Protein AF-A0A7C1H4U7-F1 (afdb_monomer_lite)

Structure (mmCIF, N/CA/C/O backbone):
data_AF-A0A7C1H4U7-F1
#
_entry.id   AF-A0A7C1H4U7-F1
#
loop_
_atom_site.group_PDB
_atom_site.id
_atom_site.type_symbol
_atom_site.label_atom_id
_atom_site.label_alt_id
_atom_site.label_comp_id
_atom_site.label_asym_id
_atom_site.label_entity_id
_atom_site.label_seq_id
_atom_site.pdbx_PDB_ins_code
_atom_site.Cartn_x
_atom_site.Cartn_y
_atom_site.Cartn_z
_atom_site.occupancy
_atom_site.B_iso_or_equiv
_atom_site.auth_seq_id
_atom_site.auth_comp_id
_atom_site.auth_asym_id
_atom_site.auth_atom_id
_atom_site.pdbx_PDB_model_num
ATOM 1 N N . MET A 1 1 ? 30.522 -3.079 -20.672 1.00 43.50 1 MET A N 1
ATOM 2 C CA . MET A 1 1 ? 29.687 -2.249 -21.560 1.00 43.50 1 MET A CA 1
ATOM 3 C C . MET A 1 1 ? 28.817 -3.191 -22.378 1.00 43.50 1 MET A C 1
ATOM 5 O O . MET A 1 1 ? 29.287 -3.676 -23.391 1.00 43.50 1 MET A O 1
ATOM 9 N N . TYR A 1 2 ? 27.629 -3.516 -21.866 1.00 35.16 2 TYR A N 1
ATOM 10 C CA . TYR A 1 2 ? 26.458 -4.013 -22.599 1.00 35.16 2 TYR A CA 1
ATOM 11 C C . TYR A 1 2 ? 25.270 -3.716 -21.685 1.00 35.16 2 TYR A C 1
ATOM 13 O O . TYR A 1 2 ? 25.099 -4.375 -20.667 1.00 35.16 2 TYR A O 1
ATOM 21 N N . GLN A 1 3 ? 24.544 -2.646 -21.986 1.00 42.81 3 GLN A N 1
ATOM 22 C CA . GLN A 1 3 ? 23.230 -2.383 -21.419 1.00 42.81 3 GLN A CA 1
ATOM 23 C C . GLN A 1 3 ? 22.293 -2.612 -22.601 1.00 42.81 3 GLN A C 1
ATOM 25 O O . GLN A 1 3 ? 22.253 -1.809 -23.533 1.00 42.81 3 GLN A O 1
ATOM 30 N N . THR A 1 4 ? 21.725 -3.811 -22.669 1.00 51.78 4 THR A N 1
ATOM 31 C CA . THR A 1 4 ? 20.797 -4.196 -23.731 1.00 51.78 4 THR A CA 1
ATOM 32 C C . THR A 1 4 ? 19.449 -3.624 -23.328 1.00 51.78 4 THR A C 1
ATOM 34 O O . THR A 1 4 ? 18.862 -4.101 -22.366 1.00 51.78 4 THR A O 1
ATOM 37 N N . SER A 1 5 ? 18.999 -2.572 -24.010 1.00 65.31 5 SER A N 1
ATOM 38 C CA . SER A 1 5 ? 17.660 -2.023 -23.802 1.00 65.31 5 SER A CA 1
ATOM 39 C C . SER A 1 5 ? 16.606 -3.084 -24.122 1.00 65.31 5 SER A C 1
ATOM 41 O O . SER A 1 5 ? 16.716 -3.741 -25.164 1.00 65.31 5 SER A O 1
ATOM 43 N N . LEU A 1 6 ? 15.587 -3.215 -23.278 1.00 73.31 6 LEU A N 1
ATOM 44 C CA . LEU A 1 6 ? 14.432 -4.084 -23.485 1.00 73.31 6 LEU A CA 1
ATOM 45 C C . LEU A 1 6 ? 13.740 -3.787 -24.815 1.00 73.31 6 LEU A C 1
ATOM 47 O O . LEU A 1 6 ? 13.557 -2.623 -25.192 1.00 73.31 6 LEU A O 1
ATOM 51 N N . SER A 1 7 ? 13.309 -4.842 -25.509 1.00 81.88 7 SER A N 1
ATOM 52 C CA . SER A 1 7 ? 12.448 -4.681 -26.677 1.00 81.88 7 SER A CA 1
ATOM 53 C C . SER A 1 7 ? 11.040 -4.272 -26.240 1.00 81.88 7 SER A C 1
ATOM 55 O O . SER A 1 7 ? 10.595 -4.631 -25.156 1.00 81.88 7 SER A O 1
ATOM 57 N N . GLU A 1 8 ? 10.300 -3.551 -27.084 1.00 70.69 8 GLU A N 1
ATOM 58 C CA . GLU A 1 8 ? 8.923 -3.137 -26.759 1.00 70.69 8 GLU A CA 1
ATOM 59 C C . GLU A 1 8 ? 7.990 -4.326 -26.460 1.00 70.69 8 GLU A C 1
ATOM 61 O O . GLU A 1 8 ? 7.077 -4.197 -25.652 1.00 70.69 8 GLU A O 1
ATOM 66 N N . ALA A 1 9 ? 8.246 -5.499 -27.049 1.00 76.62 9 ALA A N 1
ATOM 67 C CA . ALA A 1 9 ? 7.500 -6.718 -26.741 1.00 76.62 9 ALA A CA 1
ATOM 68 C C . ALA A 1 9 ? 7.762 -7.201 -25.305 1.00 76.62 9 ALA A C 1
ATOM 70 O O . ALA A 1 9 ? 6.813 -7.510 -24.586 1.00 76.62 9 ALA A O 1
ATOM 71 N N . ASP A 1 10 ? 9.027 -7.188 -24.870 1.00 78.56 10 ASP A N 1
ATOM 72 C CA . ASP A 1 10 ? 9.394 -7.548 -23.496 1.00 78.56 10 ASP A CA 1
ATOM 73 C C . ASP A 1 10 ? 8.777 -6.558 -22.504 1.00 78.56 10 ASP A C 1
ATOM 75 O O . ASP A 1 10 ? 8.28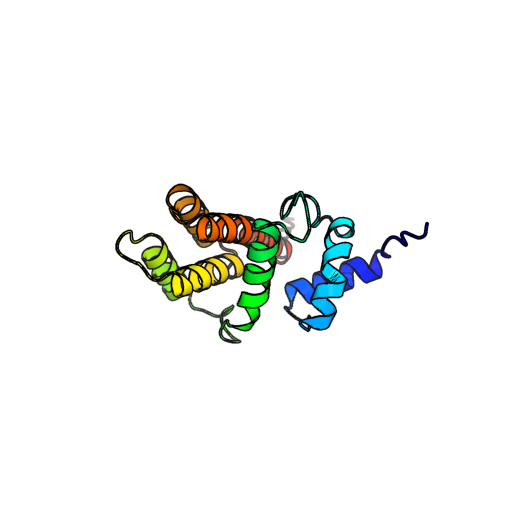8 -6.943 -21.445 1.00 78.56 10 ASP A O 1
ATOM 79 N N . LYS A 1 11 ? 8.736 -5.268 -22.861 1.00 70.75 11 LYS A N 1
ATOM 80 C CA . LYS A 1 11 ? 8.140 -4.238 -22.008 1.00 70.75 11 LYS A CA 1
ATOM 81 C C . LYS A 1 11 ? 6.652 -4.464 -21.762 1.00 70.75 11 LYS A C 1
ATOM 83 O O . LYS A 1 11 ? 6.199 -4.358 -20.623 1.00 70.75 11 LYS A O 1
ATOM 88 N N . GLU A 1 12 ? 5.899 -4.773 -22.811 1.00 73.38 12 GLU A N 1
ATOM 89 C CA . GLU A 1 12 ? 4.465 -5.051 -22.701 1.00 73.38 12 GLU A CA 1
ATOM 90 C C . GLU A 1 12 ? 4.187 -6.357 -21.952 1.00 73.38 12 GLU A C 1
ATOM 92 O O . GLU A 1 12 ? 3.262 -6.421 -21.143 1.00 73.38 12 GLU A O 1
ATOM 97 N N . GLU A 1 13 ? 5.024 -7.379 -22.135 1.00 77.50 13 GLU A N 1
ATOM 98 C CA . GLU A 1 13 ? 4.903 -8.622 -21.375 1.00 77.50 13 GLU A CA 1
ATOM 99 C C . GLU A 1 13 ? 5.141 -8.405 -19.876 1.00 77.50 13 GLU A C 1
ATOM 101 O O . GLU A 1 13 ? 4.364 -8.895 -19.051 1.00 77.50 13 GLU A O 1
ATOM 106 N N . ILE A 1 14 ? 6.166 -7.628 -19.515 1.00 72.69 14 ILE A N 1
ATOM 107 C CA . ILE A 1 14 ? 6.465 -7.310 -18.117 1.00 72.69 14 ILE A CA 1
ATOM 108 C C . ILE A 1 14 ? 5.324 -6.506 -17.489 1.00 72.69 14 ILE A C 1
ATOM 110 O O . ILE A 1 14 ? 4.873 -6.851 -16.398 1.00 72.69 14 ILE A O 1
ATOM 114 N N . LYS A 1 15 ? 4.800 -5.482 -18.178 1.00 65.12 15 LYS A N 1
ATOM 115 C CA . LYS A 1 15 ? 3.639 -4.712 -17.696 1.00 65.12 15 LYS A CA 1
ATOM 116 C C . LYS A 1 15 ? 2.417 -5.598 -17.481 1.00 65.12 15 LYS A C 1
ATOM 118 O O . LYS A 1 15 ? 1.791 -5.516 -16.430 1.00 65.12 15 LYS A O 1
ATOM 123 N N . ARG A 1 16 ? 2.114 -6.488 -18.431 1.00 74.62 16 ARG A N 1
ATOM 124 C CA . ARG A 1 16 ? 1.000 -7.435 -18.308 1.00 74.62 16 ARG A CA 1
ATOM 125 C C . ARG A 1 16 ? 1.178 -8.342 -17.090 1.00 74.62 16 ARG A C 1
ATOM 127 O O . ARG A 1 16 ? 0.228 -8.555 -16.343 1.00 74.62 16 ARG A O 1
ATOM 134 N N . LYS A 1 17 ? 2.379 -8.886 -16.880 1.00 69.31 17 LYS A N 1
ATOM 135 C CA . LYS A 1 17 ? 2.663 -9.738 -15.718 1.00 69.31 17 LYS A CA 1
ATOM 136 C C . LYS A 1 17 ? 2.593 -8.965 -14.396 1.00 69.31 17 LYS A C 1
ATOM 138 O O . LYS A 1 17 ? 2.116 -9.530 -13.418 1.00 69.31 17 LYS A O 1
ATOM 143 N N . LEU A 1 18 ? 3.012 -7.694 -14.370 1.00 63.97 18 LEU A N 1
ATOM 144 C CA . LEU A 1 18 ? 2.876 -6.814 -13.201 1.00 63.97 18 LEU A CA 1
ATOM 145 C C . LEU A 1 18 ? 1.396 -6.592 -12.866 1.00 63.97 18 LEU A C 1
ATOM 147 O O . LEU A 1 18 ? 0.996 -6.805 -11.730 1.00 63.97 18 LEU A O 1
ATOM 151 N N . GLN A 1 19 ? 0.578 -6.250 -13.867 1.00 57.50 19 GLN A N 1
ATOM 152 C CA . GLN A 1 19 ? -0.864 -6.023 -13.702 1.00 57.50 19 GLN A CA 1
ATOM 153 C C . GLN A 1 19 ? -1.618 -7.263 -13.209 1.00 57.50 19 GLN A C 1
ATOM 155 O O . GLN A 1 19 ? -2.563 -7.138 -12.443 1.00 57.50 19 GLN A O 1
ATOM 160 N N . ASN A 1 20 ? -1.202 -8.457 -13.635 1.00 60.72 20 ASN A N 1
ATOM 161 C CA . ASN A 1 20 ? -1.862 -9.713 -13.270 1.00 60.72 20 ASN A CA 1
ATOM 162 C C . ASN A 1 20 ? -1.197 -10.427 -12.076 1.00 60.72 20 ASN A C 1
ATOM 164 O O . ASN A 1 20 ? -1.544 -11.570 -11.785 1.00 60.72 20 ASN A O 1
ATOM 168 N N . SER A 1 21 ? -0.224 -9.793 -11.406 1.00 58.12 21 SER A N 1
ATOM 169 C CA . SER A 1 21 ? 0.543 -10.385 -10.295 1.00 58.12 21 SER A CA 1
ATOM 170 C C . SER A 1 21 ? 1.146 -11.766 -10.616 1.00 58.12 21 SER A C 1
ATOM 172 O O . SER A 1 21 ? 1.197 -12.660 -9.774 1.00 58.12 21 SER A O 1
ATOM 174 N N . GLU A 1 22 ? 1.616 -11.959 -11.850 1.00 67.88 22 GL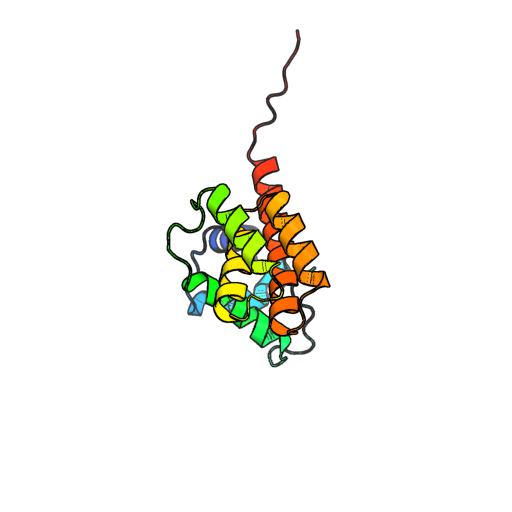U A N 1
ATOM 175 C CA . GLU A 1 22 ? 2.082 -13.261 -12.359 1.00 67.88 22 GLU A CA 1
ATOM 176 C C . GLU A 1 22 ? 3.576 -13.533 -12.108 1.00 67.88 22 GLU A C 1
ATOM 178 O O . GLU A 1 22 ? 4.112 -14.529 -12.595 1.00 67.88 22 GLU A O 1
ATOM 183 N N . PHE A 1 23 ? 4.273 -12.660 -11.380 1.00 63.16 23 PHE A N 1
ATOM 184 C CA . PHE A 1 23 ? 5.692 -12.847 -11.087 1.00 63.16 23 PHE A CA 1
ATOM 185 C C . PHE A 1 23 ? 5.911 -13.760 -9.886 1.00 63.16 23 PHE A C 1
ATOM 187 O O . PHE A 1 23 ? 5.381 -13.530 -8.797 1.00 63.16 23 PHE A O 1
ATOM 194 N N . SER A 1 24 ? 6.779 -14.756 -10.055 1.00 62.72 24 SER A N 1
ATOM 195 C CA . SER A 1 24 ? 7.411 -15.397 -8.906 1.00 62.72 24 SER A CA 1
ATOM 196 C C . SER A 1 24 ? 8.386 -14.431 -8.222 1.00 62.72 24 SER A C 1
ATOM 198 O O . SER A 1 24 ? 8.886 -13.482 -8.826 1.00 62.72 24 SER A O 1
ATOM 200 N N . SER A 1 25 ? 8.695 -14.679 -6.947 1.00 52.38 25 SER A N 1
ATOM 201 C CA . SER A 1 25 ? 9.638 -13.840 -6.195 1.00 52.38 25 SER A CA 1
ATOM 202 C C . SER A 1 25 ? 11.039 -13.798 -6.815 1.00 52.38 25 SER A C 1
ATOM 204 O O . SER A 1 25 ? 11.724 -12.795 -6.671 1.00 52.38 25 SER A O 1
ATOM 206 N N . GLU A 1 26 ? 11.457 -14.863 -7.503 1.00 56.59 26 GLU A N 1
ATOM 207 C CA . GLU A 1 26 ? 12.754 -14.933 -8.187 1.00 56.59 26 GLU A CA 1
ATOM 208 C C . GLU A 1 26 ? 12.745 -14.115 -9.485 1.00 56.59 26 GLU A C 1
ATOM 210 O O . GLU A 1 26 ? 13.645 -13.309 -9.698 1.00 56.59 26 GLU A O 1
ATOM 215 N N . GLU A 1 27 ? 11.693 -14.232 -10.305 1.00 58.44 27 GLU A N 1
ATOM 216 C CA . GLU A 1 27 ? 11.539 -13.409 -11.515 1.00 58.44 27 GLU A CA 1
ATOM 217 C C . GLU A 1 27 ? 11.403 -11.919 -11.177 1.00 58.44 27 GLU A C 1
ATOM 219 O O . GLU A 1 27 ? 11.809 -11.059 -11.953 1.00 58.44 27 GLU A O 1
ATOM 224 N N . PHE A 1 28 ? 10.846 -11.593 -10.011 1.00 61.44 28 PHE A N 1
ATOM 225 C CA . PHE A 1 28 ? 10.657 -10.209 -9.603 1.00 61.44 28 PHE A CA 1
ATOM 226 C C . PHE A 1 28 ? 11.987 -9.483 -9.338 1.00 61.44 28 PHE A C 1
ATOM 228 O O . PHE A 1 28 ? 12.164 -8.347 -9.780 1.00 61.44 28 PHE A O 1
ATOM 235 N N . GLU A 1 29 ? 12.946 -10.141 -8.681 1.00 59.03 29 GLU A N 1
ATOM 236 C CA . GLU A 1 29 ? 14.288 -9.584 -8.429 1.00 59.03 29 GLU A CA 1
ATOM 237 C C . GLU A 1 29 ? 15.035 -9.291 -9.750 1.00 59.03 29 GLU A C 1
ATOM 239 O O . GLU A 1 29 ? 15.817 -8.343 -9.835 1.00 59.03 29 GLU A O 1
ATOM 244 N N . GLU A 1 30 ? 14.741 -10.044 -10.815 1.00 65.75 30 GLU A N 1
ATOM 245 C CA . GLU A 1 30 ? 15.296 -9.819 -12.158 1.00 65.75 30 GLU A CA 1
ATOM 246 C C . GLU A 1 30 ? 14.645 -8.632 -12.893 1.00 65.75 30 GLU A C 1
ATOM 248 O O . GLU A 1 30 ? 15.267 -8.018 -13.763 1.00 65.75 30 GLU A O 1
ATOM 253 N N . ILE A 1 31 ? 13.411 -8.272 -12.527 1.00 68.44 31 ILE A N 1
ATOM 254 C CA . ILE A 1 31 ? 12.610 -7.225 -13.180 1.00 68.44 31 ILE A CA 1
ATOM 255 C C . ILE A 1 31 ? 12.831 -5.848 -12.547 1.00 68.44 31 ILE A C 1
ATOM 257 O O . ILE A 1 31 ? 12.738 -4.838 -13.245 1.00 68.44 31 ILE A O 1
ATOM 261 N N . ILE A 1 32 ? 13.186 -5.781 -11.259 1.00 64.62 32 ILE A N 1
ATOM 262 C CA . ILE A 1 32 ? 13.535 -4.532 -10.554 1.00 64.62 32 ILE A CA 1
ATOM 263 C C . ILE A 1 32 ? 14.471 -3.613 -11.368 1.00 64.62 32 ILE A C 1
ATOM 265 O O . ILE A 1 32 ? 14.129 -2.440 -11.550 1.00 64.62 32 ILE A O 1
ATOM 269 N N . PRO A 1 33 ? 15.614 -4.082 -11.913 1.00 63.31 33 PRO A N 1
ATOM 270 C CA . PRO A 1 33 ? 16.514 -3.220 -12.685 1.00 63.31 33 PRO A CA 1
ATOM 271 C C . PRO A 1 33 ? 15.939 -2.769 -14.039 1.00 63.31 33 PRO A C 1
ATOM 273 O O . PRO A 1 33 ? 16.498 -1.866 -14.660 1.00 63.31 33 PRO A O 1
ATOM 276 N N . LEU A 1 34 ? 14.845 -3.382 -14.498 1.00 66.94 34 LEU A N 1
ATOM 277 C CA . LEU A 1 34 ? 14.216 -3.159 -15.800 1.00 66.94 34 LEU A CA 1
ATOM 278 C C . LEU A 1 34 ? 13.019 -2.199 -15.746 1.00 66.94 34 LEU A C 1
ATOM 280 O O . LEU A 1 34 ? 12.689 -1.579 -16.758 1.00 66.94 34 LEU A O 1
ATOM 284 N N . LEU A 1 35 ? 12.412 -2.012 -14.567 1.00 63.88 35 LEU A N 1
ATOM 285 C CA . LEU A 1 35 ? 11.327 -1.049 -14.331 1.00 63.88 35 LEU A CA 1
ATOM 286 C C . LEU A 1 35 ? 11.613 0.353 -14.907 1.00 63.88 35 LEU A C 1
ATOM 288 O O . LEU A 1 35 ? 10.700 0.960 -15.479 1.00 63.88 35 LEU A O 1
ATOM 292 N N . PRO A 1 36 ? 12.859 0.872 -14.868 1.00 53.53 36 PRO A N 1
ATOM 293 C CA . PRO A 1 36 ? 13.157 2.159 -15.466 1.00 53.53 36 PRO A CA 1
ATOM 294 C C . PRO A 1 36 ? 12.876 2.264 -16.964 1.00 53.53 36 PRO A C 1
ATOM 296 O O . PRO A 1 36 ? 12.414 3.305 -17.432 1.00 53.53 36 PRO A O 1
ATOM 299 N N . GLU A 1 37 ? 13.117 1.198 -17.719 1.00 58.47 37 GLU A N 1
ATOM 300 C CA . GLU A 1 37 ? 12.949 1.185 -19.173 1.00 58.47 37 GLU A CA 1
ATOM 301 C C . GLU A 1 37 ? 11.479 1.074 -19.605 1.00 58.47 37 GLU A C 1
ATOM 303 O O . GLU A 1 37 ? 11.149 1.326 -20.768 1.00 58.47 37 GLU A O 1
ATOM 308 N N . LEU A 1 38 ? 10.594 0.748 -18.659 1.00 57.44 38 LEU A N 1
ATOM 309 C CA . LEU A 1 38 ? 9.145 0.640 -18.842 1.00 57.44 38 LEU A CA 1
ATOM 310 C C . LEU A 1 38 ? 8.411 1.972 -18.670 1.00 57.44 38 LEU A C 1
ATOM 312 O O . LEU A 1 38 ? 7.184 2.004 -18.739 1.00 57.44 38 LEU A O 1
ATOM 316 N N . GLY A 1 39 ? 9.138 3.063 -18.405 1.00 45.94 39 GLY A N 1
ATOM 317 C CA . GLY A 1 39 ? 8.536 4.328 -17.973 1.00 45.94 39 GLY A CA 1
ATOM 318 C C . GLY A 1 39 ? 7.994 4.273 -16.541 1.00 45.94 39 GLY A C 1
ATOM 319 O O . GLY A 1 39 ? 7.448 5.258 -16.059 1.00 45.94 39 GLY A O 1
ATOM 320 N N . LEU A 1 40 ? 8.215 3.157 -15.837 1.00 56.56 40 LEU A N 1
ATOM 321 C CA . LEU A 1 40 ? 7.950 3.002 -14.407 1.00 56.56 40 LEU A CA 1
ATOM 322 C C . LEU A 1 40 ? 9.105 3.586 -13.558 1.00 56.56 40 LEU A C 1
ATOM 324 O O . LEU A 1 40 ? 9.045 3.575 -12.333 1.00 56.56 40 LEU A O 1
ATOM 328 N N . SER A 1 41 ? 10.142 4.150 -14.205 1.00 46.72 41 SER A N 1
ATOM 329 C CA . SER A 1 41 ? 11.284 4.855 -13.584 1.00 46.72 41 SER A CA 1
ATOM 330 C C . SER A 1 41 ? 10.918 6.158 -12.886 1.00 46.72 41 SER A C 1
ATOM 332 O O . SER A 1 41 ? 11.675 6.619 -12.037 1.00 46.72 41 SER A O 1
ATOM 334 N N . GLY A 1 42 ? 9.850 6.828 -13.317 1.00 40.56 42 GLY A N 1
ATOM 335 C CA . GLY A 1 42 ? 9.745 8.275 -13.125 1.00 40.56 42 GLY A CA 1
ATOM 336 C C . GLY A 1 42 ? 9.237 8.738 -11.764 1.00 40.56 42 GLY A C 1
ATOM 337 O O . GLY A 1 42 ? 9.515 9.873 -11.389 1.00 40.56 42 GLY A O 1
ATOM 338 N N . GLN A 1 43 ? 8.477 7.913 -11.043 1.00 42.94 43 GLN A N 1
ATOM 339 C CA . GLN A 1 43 ? 7.778 8.372 -9.834 1.00 42.94 43 GLN A CA 1
ATOM 340 C C . GLN A 1 43 ? 7.968 7.477 -8.625 1.00 42.94 43 GLN A C 1
ATOM 342 O O . GLN A 1 43 ? 7.881 7.980 -7.510 1.00 42.94 43 GLN A O 1
ATOM 347 N N . ILE A 1 44 ? 8.306 6.201 -8.813 1.00 43.91 44 ILE A N 1
ATOM 348 C CA . ILE A 1 44 ? 8.179 5.289 -7.691 1.00 43.91 44 ILE A CA 1
ATOM 349 C C . ILE A 1 44 ? 9.445 5.186 -6.839 1.00 43.91 44 ILE A C 1
ATOM 351 O O . ILE A 1 44 ? 9.278 5.374 -5.646 1.00 43.91 44 ILE A O 1
ATOM 355 N N . PHE A 1 45 ? 10.696 5.100 -7.329 1.00 51.03 45 PHE A N 1
ATOM 356 C CA . PHE A 1 45 ? 11.835 5.133 -6.387 1.00 51.03 45 PHE A CA 1
ATOM 357 C C . PHE A 1 45 ? 13.163 5.710 -6.900 1.00 51.03 45 PHE A C 1
ATOM 359 O O . PHE A 1 45 ? 14.010 5.011 -7.457 1.00 51.03 45 PHE A O 1
ATOM 366 N N . GLY A 1 46 ? 13.403 6.990 -6.612 1.00 44.50 46 GLY A N 1
ATOM 367 C CA . GLY A 1 46 ? 14.731 7.608 -6.675 1.00 44.50 46 GLY A CA 1
ATOM 368 C C . GLY A 1 46 ? 15.586 7.223 -5.468 1.00 44.50 46 GLY A C 1
ATOM 369 O O . GLY A 1 46 ? 15.881 8.075 -4.634 1.00 44.50 46 GLY A O 1
ATOM 370 N N . PHE A 1 47 ? 15.937 5.945 -5.332 1.00 53.44 47 PHE A N 1
ATOM 371 C CA . PHE A 1 47 ? 16.801 5.511 -4.239 1.00 53.44 47 PHE A CA 1
ATOM 372 C C . PHE A 1 47 ? 18.257 5.847 -4.510 1.00 53.44 47 PHE A C 1
ATOM 374 O O . PHE A 1 47 ? 18.801 5.492 -5.554 1.00 53.44 47 PHE A O 1
ATOM 381 N N . ASP A 1 48 ? 18.911 6.447 -3.518 1.00 49.00 48 ASP A N 1
ATOM 382 C CA . ASP A 1 48 ? 20.352 6.705 -3.555 1.00 49.00 48 ASP A CA 1
ATOM 383 C C . ASP A 1 48 ? 21.173 5.402 -3.651 1.00 49.00 48 ASP A C 1
ATOM 385 O O . ASP A 1 48 ? 22.313 5.412 -4.116 1.00 49.00 48 ASP A O 1
ATOM 389 N N . SER A 1 49 ? 20.607 4.274 -3.201 1.00 58.28 49 SER A N 1
ATOM 390 C CA . SER A 1 49 ? 21.225 2.944 -3.223 1.00 58.28 49 SER A CA 1
ATOM 391 C C . SER A 1 49 ? 20.169 1.829 -3.099 1.00 58.28 49 SER A C 1
ATOM 393 O O . SER A 1 49 ? 19.175 2.026 -2.389 1.00 58.28 49 SER A O 1
ATOM 395 N N . PRO A 1 50 ? 20.386 0.641 -3.704 1.00 58.47 50 PRO A N 1
ATOM 396 C CA . PRO A 1 50 ? 19.557 -0.551 -3.471 1.00 58.47 50 PRO A CA 1
ATOM 397 C C . PRO A 1 50 ? 19.538 -1.012 -2.005 1.00 58.47 50 PRO A C 1
ATOM 399 O O . PRO A 1 50 ? 18.582 -1.652 -1.588 1.00 58.47 50 PRO A O 1
ATOM 402 N N . ASP A 1 51 ? 20.541 -0.637 -1.207 1.00 69.06 51 ASP A N 1
ATOM 403 C CA . ASP A 1 51 ? 20.606 -0.950 0.229 1.00 69.06 51 ASP A CA 1
ATOM 404 C C . ASP A 1 51 ? 19.971 0.145 1.113 1.00 69.06 51 ASP A C 1
ATOM 406 O O . ASP A 1 51 ? 20.143 0.155 2.335 1.00 69.06 51 ASP A O 1
ATOM 410 N N . SER A 1 52 ? 19.293 1.132 0.516 1.00 75.12 52 SER A N 1
ATOM 411 C CA . SER A 1 52 ? 18.645 2.204 1.279 1.00 75.12 52 SER A CA 1
ATOM 412 C C . SER A 1 52 ? 17.425 1.687 2.061 1.00 75.12 52 SER A C 1
ATOM 414 O O . SER A 1 52 ? 16.746 0.761 1.609 1.00 75.12 52 SER A O 1
ATOM 416 N N . PRO A 1 53 ? 17.081 2.300 3.212 1.00 79.38 53 PRO A N 1
ATOM 417 C CA . PRO A 1 53 ? 15.874 1.942 3.959 1.00 79.38 53 PRO A CA 1
ATOM 418 C C . PRO A 1 53 ? 14.608 1.973 3.099 1.00 79.38 53 PRO A C 1
ATOM 420 O O . PRO A 1 53 ? 13.750 1.106 3.223 1.00 79.38 53 PRO A O 1
ATOM 423 N N . GLN A 1 54 ? 14.508 2.939 2.190 1.00 74.94 54 GLN A N 1
ATOM 424 C CA . GLN A 1 54 ? 13.357 3.079 1.316 1.00 74.94 54 GLN A CA 1
ATOM 425 C C . GLN A 1 54 ? 13.307 1.972 0.247 1.00 74.94 54 GLN A C 1
ATOM 427 O O . GLN A 1 54 ? 12.220 1.482 -0.056 1.00 74.94 54 GLN A O 1
ATOM 432 N N . ALA A 1 55 ? 14.458 1.506 -0.257 1.00 74.81 55 ALA A N 1
ATOM 433 C CA . ALA A 1 55 ? 14.529 0.334 -1.136 1.00 74.81 55 ALA A CA 1
ATOM 434 C C . ALA A 1 55 ? 14.047 -0.943 -0.450 1.00 74.81 55 ALA A C 1
ATOM 436 O O . ALA A 1 55 ? 13.313 -1.736 -1.050 1.00 74.81 55 ALA A O 1
ATOM 437 N N . GLN A 1 56 ? 14.367 -1.100 0.833 1.00 83.25 56 GLN A N 1
ATOM 438 C CA . GLN A 1 56 ? 13.807 -2.186 1.626 1.00 83.25 56 GLN A CA 1
ATOM 439 C C . GLN A 1 56 ? 12.289 -2.030 1.796 1.00 83.25 56 GLN A C 1
ATOM 441 O O . GLN A 1 56 ? 11.553 -2.973 1.527 1.00 83.25 56 GLN A O 1
ATOM 446 N N . MET A 1 57 ? 11.801 -0.839 2.158 1.00 85.38 57 MET A N 1
ATOM 447 C CA . MET A 1 57 ? 10.360 -0.594 2.329 1.00 85.38 57 MET A CA 1
ATOM 448 C C . MET A 1 57 ? 9.562 -0.835 1.041 1.00 85.38 57 MET A C 1
ATOM 450 O O . MET A 1 57 ? 8.447 -1.344 1.102 1.00 85.38 57 MET A O 1
ATOM 454 N N . ALA A 1 58 ? 10.130 -0.506 -0.119 1.00 80.06 58 ALA A N 1
ATOM 455 C CA . ALA A 1 58 ? 9.553 -0.800 -1.427 1.00 80.06 58 ALA A CA 1
ATOM 456 C C . ALA A 1 58 ? 9.457 -2.296 -1.698 1.00 80.06 58 ALA A C 1
ATOM 458 O O . ALA A 1 58 ? 8.416 -2.805 -2.106 1.00 80.06 58 ALA A O 1
ATOM 459 N N . THR A 1 59 ? 10.556 -2.998 -1.436 1.00 80.94 59 THR A N 1
ATOM 460 C CA . THR A 1 59 ? 10.628 -4.451 -1.554 1.00 80.94 59 THR A CA 1
ATOM 461 C C . THR A 1 59 ? 9.587 -5.110 -0.650 1.00 80.94 59 THR A C 1
ATOM 463 O O . THR A 1 59 ? 8.903 -6.042 -1.072 1.00 80.94 59 THR A O 1
ATOM 466 N N . ASP A 1 60 ? 9.418 -4.600 0.570 1.00 89.19 60 ASP A N 1
ATOM 467 C CA . ASP A 1 60 ? 8.440 -5.100 1.531 1.00 89.19 60 ASP A CA 1
ATOM 468 C C . ASP A 1 60 ? 7.000 -4.815 1.086 1.00 89.19 60 ASP A C 1
ATOM 470 O O . ASP A 1 60 ? 6.167 -5.718 1.166 1.00 89.19 60 ASP A O 1
ATOM 474 N N . TYR A 1 61 ? 6.717 -3.613 0.565 1.00 87.62 61 TYR A N 1
ATOM 475 C CA . TYR A 1 61 ? 5.418 -3.245 -0.018 1.00 87.62 61 TYR A CA 1
ATOM 476 C C . TYR A 1 61 ? 5.007 -4.232 -1.114 1.00 87.62 61 TYR A C 1
ATOM 478 O O . TYR A 1 61 ? 3.929 -4.828 -1.077 1.00 87.62 61 TYR A O 1
ATOM 486 N N . ILE A 1 62 ? 5.914 -4.482 -2.057 1.00 82.00 62 ILE A N 1
ATOM 487 C CA . ILE A 1 62 ? 5.690 -5.406 -3.168 1.00 82.00 62 ILE A CA 1
ATOM 488 C C . ILE A 1 62 ? 5.471 -6.826 -2.641 1.00 82.00 62 ILE A C 1
ATOM 490 O O . ILE A 1 62 ? 4.469 -7.462 -2.963 1.00 82.00 62 ILE A O 1
ATOM 494 N N . LYS A 1 63 ? 6.366 -7.328 -1.778 1.00 84.69 63 LYS A N 1
ATOM 495 C CA . LYS A 1 63 ? 6.259 -8.687 -1.219 1.00 84.69 63 LYS A CA 1
ATOM 496 C C . LYS A 1 63 ? 4.957 -8.890 -0.448 1.00 84.69 63 LYS A C 1
ATOM 498 O O . LYS A 1 63 ? 4.442 -10.009 -0.412 1.00 84.69 63 LYS A O 1
ATOM 503 N N . TYR A 1 64 ? 4.397 -7.836 0.141 1.00 90.62 64 TYR A N 1
ATOM 504 C CA . TYR A 1 64 ? 3.151 -7.917 0.894 1.00 90.62 64 TYR A CA 1
ATOM 505 C C . TYR A 1 64 ? 1.934 -8.285 0.043 1.00 90.62 64 TYR A C 1
ATOM 507 O O . TYR A 1 64 ? 1.021 -8.913 0.568 1.00 90.62 64 TYR A O 1
ATOM 515 N N . HIS A 1 65 ? 1.932 -7.996 -1.261 1.00 86.50 65 HIS A N 1
ATOM 516 C CA . HIS A 1 65 ? 0.826 -8.360 -2.154 1.00 86.50 65 HIS A CA 1
ATOM 517 C C . HIS A 1 65 ? 0.528 -9.863 -2.113 1.00 86.50 65 HIS A C 1
ATOM 519 O O . HIS A 1 65 ? -0.626 -10.275 -2.075 1.00 86.50 65 HIS A O 1
ATOM 525 N N . SER A 1 66 ? 1.572 -10.689 -1.986 1.00 84.81 66 SER A N 1
ATOM 526 C CA . SER A 1 66 ? 1.443 -12.148 -1.858 1.00 84.81 66 SER A CA 1
ATOM 527 C C . SER A 1 66 ? 0.735 -12.622 -0.580 1.00 84.81 66 SER A C 1
ATOM 529 O O . SER A 1 66 ? 0.377 -13.795 -0.477 1.00 84.81 66 SER A O 1
ATOM 531 N N . LYS A 1 67 ? 0.551 -11.739 0.411 1.00 88.31 67 LYS A N 1
ATOM 532 C CA . LYS A 1 67 ? -0.150 -12.035 1.667 1.00 88.31 67 LYS A CA 1
ATOM 533 C C . LYS A 1 67 ? -1.643 -11.727 1.602 1.00 88.31 67 LYS A C 1
ATOM 535 O O . LYS A 1 67 ? -2.366 -12.129 2.514 1.00 88.31 67 LYS A O 1
ATOM 540 N N . LEU A 1 68 ? -2.097 -11.004 0.579 1.00 86.19 68 LEU A N 1
ATOM 541 C CA . LEU A 1 68 ? -3.506 -10.668 0.440 1.00 86.19 68 LEU A CA 1
ATOM 542 C C . LEU A 1 68 ? -4.333 -11.920 0.096 1.00 86.19 68 LEU A C 1
ATOM 544 O O . LEU A 1 68 ? -3.824 -12.847 -0.543 1.00 86.19 68 LEU A O 1
ATOM 548 N N . PRO A 1 69 ? -5.612 -11.978 0.511 1.00 85.62 69 PRO A N 1
ATOM 549 C CA . PRO A 1 69 ? -6.528 -13.023 0.063 1.00 85.62 69 PRO A CA 1
ATOM 550 C C . PRO A 1 69 ? -6.606 -13.050 -1.465 1.00 85.62 69 PRO A C 1
ATOM 552 O O . PRO A 1 69 ? -6.652 -11.996 -2.075 1.00 85.62 69 PRO A O 1
ATOM 555 N N . ALA A 1 70 ? -6.676 -14.224 -2.096 1.00 82.00 70 ALA A N 1
ATOM 556 C CA . ALA A 1 70 ? -6.619 -14.346 -3.561 1.00 82.00 70 ALA A CA 1
ATOM 557 C C . ALA A 1 70 ? -7.746 -13.615 -4.327 1.00 82.00 70 ALA A C 1
ATOM 559 O O . ALA A 1 70 ? -7.650 -13.427 -5.535 1.00 82.00 70 ALA A O 1
ATOM 560 N N . ASP A 1 71 ? -8.833 -13.245 -3.654 1.00 85.31 71 ASP A N 1
ATOM 561 C CA . ASP A 1 71 ? -10.008 -12.575 -4.211 1.00 85.31 71 ASP A CA 1
ATOM 562 C C . ASP A 1 71 ? -10.194 -11.140 -3.695 1.00 85.31 71 ASP A C 1
ATOM 564 O O . ASP A 1 71 ? -11.279 -10.575 -3.8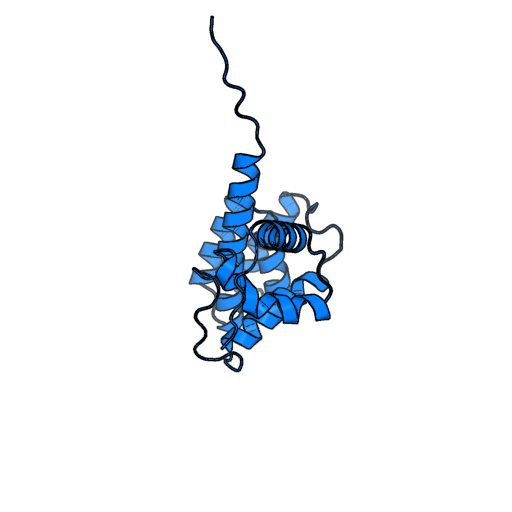33 1.00 85.31 71 ASP A O 1
ATOM 568 N N . TYR A 1 72 ? -9.142 -10.533 -3.143 1.00 82.94 72 TYR A N 1
ATOM 569 C CA . TYR A 1 72 ? -9.178 -9.180 -2.583 1.00 82.94 72 TYR A CA 1
ATOM 570 C C . TYR A 1 72 ? -9.639 -8.089 -3.570 1.00 82.94 72 TYR A C 1
ATOM 572 O O . TYR A 1 72 ? -10.282 -7.121 -3.174 1.00 82.94 72 TYR A O 1
ATOM 580 N N . GLU A 1 73 ? -9.388 -8.265 -4.867 1.00 79.62 73 GLU A N 1
ATOM 581 C CA . GLU A 1 73 ? -9.859 -7.363 -5.931 1.00 79.62 73 GLU A CA 1
ATOM 582 C C . GLU A 1 73 ? -11.392 -7.343 -6.061 1.00 79.62 73 GLU A C 1
ATOM 584 O O . GLU A 1 73 ? -11.974 -6.431 -6.641 1.00 79.62 73 GLU A O 1
ATOM 589 N N . LYS A 1 74 ? -12.074 -8.359 -5.519 1.00 82.94 74 LYS A N 1
ATOM 590 C CA . LYS A 1 74 ? -13.536 -8.511 -5.570 1.00 82.94 74 LYS A CA 1
ATOM 591 C C . LYS A 1 74 ? -14.219 -8.060 -4.285 1.00 82.94 74 LYS A C 1
ATOM 593 O O . LYS A 1 74 ? -15.420 -8.304 -4.127 1.00 82.94 74 LYS A O 1
ATOM 598 N N . LEU A 1 75 ? -13.477 -7.449 -3.359 1.00 86.50 75 LEU A N 1
ATOM 599 C CA . LEU A 1 75 ? -14.049 -6.972 -2.109 1.00 86.50 75 LEU A CA 1
ATOM 600 C C . LEU A 1 75 ? -15.199 -5.990 -2.386 1.00 86.50 75 LEU A C 1
ATOM 602 O O . LEU A 1 75 ? -15.072 -5.104 -3.235 1.00 86.50 75 LEU A O 1
ATOM 606 N N . PRO A 1 76 ? -16.337 -6.119 -1.681 1.00 89.31 76 PRO A N 1
ATOM 607 C CA . PRO A 1 76 ? -17.440 -5.187 -1.842 1.00 89.31 76 PRO A CA 1
ATOM 608 C C . PRO A 1 76 ? -17.014 -3.755 -1.510 1.00 89.31 76 PRO A C 1
ATOM 610 O O . PRO A 1 76 ? -16.311 -3.518 -0.529 1.00 89.31 76 PRO A O 1
ATOM 613 N N . VAL A 1 77 ? -17.547 -2.781 -2.250 1.00 86.69 77 VAL A N 1
ATOM 614 C CA . VAL A 1 77 ? -17.288 -1.346 -2.024 1.00 86.69 77 VAL A CA 1
ATOM 615 C C . VAL A 1 77 ? -17.515 -0.934 -0.564 1.00 86.69 77 VAL A C 1
ATOM 617 O O . VAL A 1 77 ? -16.742 -0.161 -0.008 1.00 86.69 77 VAL A O 1
ATOM 620 N N . GLU A 1 78 ? -18.550 -1.463 0.093 1.00 90.19 78 GLU A N 1
ATOM 6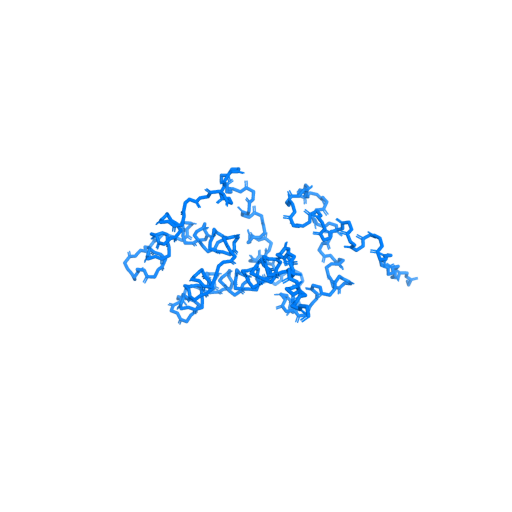21 C CA . GLU A 1 78 ? -18.829 -1.143 1.500 1.00 90.19 78 GLU A CA 1
ATOM 622 C C . GLU A 1 78 ? -17.752 -1.664 2.464 1.00 90.19 78 GLU A C 1
ATOM 624 O O . GLU A 1 78 ? -17.495 -1.040 3.491 1.00 90.19 78 GLU A O 1
ATOM 629 N N . GLU A 1 79 ? -17.075 -2.760 2.119 1.00 92.38 79 GLU A N 1
ATOM 630 C CA . GLU A 1 79 ? -15.940 -3.263 2.893 1.00 92.38 79 GLU A CA 1
ATOM 631 C C . GLU A 1 79 ? -14.697 -2.386 2.696 1.00 92.38 79 GLU A C 1
ATOM 633 O O . GLU A 1 79 ? -14.016 -2.058 3.668 1.00 92.38 79 GLU A O 1
ATOM 638 N N . ILE A 1 80 ? -14.445 -1.922 1.467 1.00 92.31 80 ILE A N 1
ATOM 639 C CA . ILE A 1 80 ? -13.367 -0.967 1.170 1.00 92.31 80 ILE A CA 1
ATOM 640 C C . ILE A 1 80 ? -13.573 0.351 1.924 1.00 92.31 80 ILE A C 1
ATOM 642 O O . ILE A 1 80 ? -12.633 0.879 2.521 1.00 92.31 80 ILE A O 1
ATOM 646 N N . LYS A 1 81 ? -14.812 0.851 1.983 1.00 92.69 81 LYS A N 1
ATOM 647 C CA . LYS A 1 81 ? -15.160 2.042 2.770 1.00 92.69 81 LYS A CA 1
ATOM 648 C C . LYS A 1 81 ? -14.883 1.859 4.252 1.00 92.69 81 LYS A C 1
ATOM 650 O O . LYS A 1 81 ? -14.338 2.759 4.889 1.00 92.69 81 LYS A O 1
ATOM 655 N N . GLU A 1 82 ? -15.259 0.713 4.811 1.00 95.62 82 GLU A N 1
ATOM 656 C CA . GLU A 1 82 ? -15.031 0.440 6.227 1.00 95.62 82 GLU A CA 1
ATOM 657 C C . GLU A 1 82 ? -13.537 0.330 6.545 1.00 95.62 82 GLU A C 1
ATOM 659 O O . GLU A 1 82 ? -13.063 0.943 7.502 1.00 95.62 82 GLU A O 1
ATOM 664 N N . LYS A 1 83 ? -12.770 -0.346 5.684 1.00 95.56 83 LYS A N 1
ATOM 665 C CA . LYS A 1 83 ? -11.305 -0.377 5.761 1.00 95.56 83 LYS A CA 1
ATOM 666 C C . LYS A 1 83 ? -10.715 1.036 5.694 1.00 95.56 83 LYS A C 1
ATOM 668 O O . LYS A 1 83 ? -9.878 1.386 6.521 1.00 95.56 83 LYS A O 1
ATOM 673 N N . GLY A 1 84 ? -11.207 1.887 4.795 1.00 95.94 84 GLY A N 1
ATOM 674 C CA . GLY A 1 84 ? -10.800 3.288 4.703 1.00 95.94 84 GLY A CA 1
ATOM 675 C C . GLY A 1 84 ? -11.074 4.104 5.970 1.00 95.94 84 GLY A C 1
ATOM 676 O O . GLY A 1 84 ? -10.199 4.835 6.435 1.00 95.94 84 GLY A O 1
ATOM 677 N N . ARG A 1 85 ? -12.254 3.942 6.585 1.00 96.69 85 ARG A N 1
ATOM 678 C CA . ARG A 1 85 ? -12.568 4.568 7.884 1.00 96.69 85 ARG A CA 1
ATOM 679 C C . ARG A 1 85 ? -11.616 4.099 8.975 1.00 96.69 85 ARG A C 1
ATOM 681 O O . ARG A 1 85 ? -11.116 4.926 9.731 1.00 96.69 85 ARG A O 1
ATOM 688 N N . LEU A 1 86 ? -11.346 2.796 9.026 1.00 96.94 86 LEU A N 1
ATOM 689 C CA . LEU A 1 86 ? -10.438 2.207 10.003 1.00 96.94 86 LEU A CA 1
ATOM 690 C C . LEU A 1 86 ? -9.001 2.724 9.826 1.00 96.94 86 LEU A C 1
ATOM 692 O O . LEU A 1 86 ? -8.332 3.030 10.810 1.00 96.94 86 LEU A O 1
ATOM 696 N N . LEU A 1 87 ? -8.539 2.900 8.582 1.00 97.44 87 LEU A N 1
ATOM 697 C CA . LEU A 1 87 ? -7.224 3.478 8.290 1.00 97.44 87 LEU A CA 1
ATOM 698 C C . LEU A 1 87 ? -7.093 4.914 8.821 1.00 97.44 87 LEU A C 1
ATOM 700 O O . LEU A 1 87 ? -6.038 5.288 9.334 1.00 97.44 87 LEU A O 1
ATOM 704 N N . LEU A 1 88 ? -8.154 5.713 8.732 1.00 96.75 88 LEU A N 1
ATOM 705 C CA . LEU A 1 88 ? -8.157 7.102 9.195 1.00 96.75 88 LEU A CA 1
ATOM 706 C C . LEU A 1 88 ? -8.441 7.252 10.701 1.00 96.75 88 LEU A C 1
ATOM 708 O O . LEU A 1 88 ? -8.304 8.356 11.231 1.00 96.75 88 LEU A O 1
ATOM 712 N N . ASP A 1 89 ? -8.800 6.176 11.408 1.00 95.88 89 ASP A N 1
ATOM 713 C CA . ASP A 1 89 ? -9.043 6.216 12.851 1.00 95.88 89 ASP A CA 1
ATOM 714 C C . ASP A 1 89 ? -7.720 6.435 13.621 1.00 95.88 89 ASP A C 1
ATOM 716 O O . ASP A 1 89 ? -6.807 5.602 13.538 1.00 95.88 89 ASP A O 1
ATOM 720 N N . PRO A 1 90 ? -7.579 7.527 14.401 1.00 91.56 90 PRO A N 1
ATOM 721 C CA . PRO A 1 90 ? -6.377 7.782 15.194 1.00 91.56 90 PRO A CA 1
ATOM 722 C C . PRO A 1 90 ? -6.170 6.783 16.343 1.00 91.56 90 PRO A C 1
ATOM 724 O O . PRO A 1 90 ? -5.059 6.684 16.862 1.00 91.56 90 PRO A O 1
ATOM 727 N N . LEU A 1 91 ? -7.210 6.056 16.766 1.00 93.50 91 LEU A N 1
ATOM 728 C CA . LEU A 1 91 ? -7.122 5.034 17.814 1.00 93.50 91 LEU A CA 1
ATOM 729 C C . LEU A 1 91 ? -6.710 3.664 17.268 1.00 93.50 91 LEU A C 1
ATOM 731 O O . LEU A 1 91 ? -6.344 2.775 18.042 1.00 93.50 91 LEU A O 1
ATOM 735 N N . PHE A 1 92 ? -6.741 3.485 15.949 1.00 93.69 92 PHE A N 1
ATOM 736 C CA . PHE A 1 92 ? -6.362 2.234 15.318 1.00 93.69 92 PHE A CA 1
ATOM 737 C C . PHE A 1 92 ? -4.834 2.069 15.316 1.00 93.69 92 PHE A C 1
ATOM 739 O O . PHE A 1 92 ? -4.122 2.739 14.574 1.00 93.69 92 PHE A O 1
ATOM 746 N N . ASN A 1 93 ? -4.296 1.182 16.152 1.00 89.50 93 ASN A N 1
ATOM 747 C CA . ASN A 1 93 ? -2.848 1.038 16.351 1.00 89.50 93 ASN A CA 1
ATOM 748 C C . ASN A 1 93 ? -2.329 -0.351 15.948 1.00 89.50 93 ASN A C 1
ATOM 750 O O . ASN A 1 93 ? -1.639 -1.015 16.719 1.00 89.50 93 ASN A O 1
ATOM 754 N N . ASP A 1 94 ? -2.699 -0.799 14.748 1.00 94.75 94 ASP A N 1
ATOM 755 C CA . ASP A 1 94 ? -2.237 -2.060 14.168 1.00 94.75 94 ASP A CA 1
ATOM 756 C C . ASP A 1 94 ? -1.478 -1.793 12.863 1.00 94.75 94 ASP A C 1
ATOM 758 O O . ASP A 1 94 ? -2.066 -1.459 11.835 1.00 94.75 94 ASP A O 1
ATOM 762 N N . LEU A 1 95 ? -0.149 -1.897 12.925 1.00 93.25 95 LEU A N 1
ATOM 763 C CA . LEU A 1 95 ? 0.738 -1.603 11.801 1.00 93.25 95 LEU A CA 1
ATOM 764 C C . LEU A 1 95 ? 0.477 -2.521 10.601 1.00 93.25 95 LEU A C 1
ATOM 766 O O . LEU A 1 95 ? 0.435 -2.048 9.468 1.00 93.25 95 LEU A O 1
ATOM 770 N N . GLU A 1 96 ? 0.299 -3.818 10.844 1.00 94.38 96 GLU A N 1
ATOM 771 C CA . GLU A 1 96 ? 0.162 -4.805 9.772 1.00 94.38 96 GLU A CA 1
ATOM 772 C C . GLU A 1 96 ? -1.201 -4.683 9.094 1.00 94.38 96 GLU A C 1
ATOM 774 O O . GLU A 1 96 ? -1.267 -4.660 7.868 1.00 94.38 96 GLU A O 1
ATOM 779 N N . ASN A 1 97 ? -2.277 -4.473 9.856 1.00 95.25 97 ASN A N 1
ATOM 780 C CA . ASN A 1 97 ? -3.577 -4.214 9.238 1.00 95.25 97 ASN A CA 1
ATOM 781 C C . ASN A 1 97 ? -3.611 -2.877 8.478 1.00 95.25 97 ASN A C 1
ATOM 783 O O . ASN A 1 97 ? -4.288 -2.770 7.459 1.00 95.25 97 ASN A O 1
ATOM 787 N N . ARG A 1 98 ? -2.874 -1.848 8.921 1.00 96.88 98 ARG A N 1
ATOM 788 C CA . ARG A 1 98 ? -2.749 -0.593 8.155 1.00 96.88 98 ARG A CA 1
ATOM 789 C C . ARG A 1 98 ? -2.073 -0.831 6.805 1.00 96.88 98 ARG A C 1
ATOM 791 O O . ARG A 1 98 ? -2.569 -0.331 5.802 1.00 96.88 98 ARG A O 1
ATOM 798 N N . LYS A 1 99 ? -0.994 -1.618 6.774 1.00 97.06 99 LYS A N 1
ATOM 799 C CA . LYS A 1 99 ? -0.313 -2.037 5.538 1.00 97.06 99 LYS A CA 1
ATOM 800 C C . LYS A 1 99 ? -1.250 -2.782 4.591 1.00 97.06 99 LYS A C 1
ATOM 802 O O . LYS A 1 99 ? -1.317 -2.431 3.417 1.00 97.06 99 LYS A O 1
ATOM 807 N N . GLU A 1 100 ? -2.007 -3.747 5.113 1.00 96.38 100 GLU A N 1
ATOM 808 C CA . GLU A 1 100 ? -3.019 -4.466 4.336 1.00 96.38 100 GLU A CA 1
ATOM 809 C C . GLU A 1 100 ? -4.034 -3.492 3.722 1.00 96.38 100 GLU A C 1
ATOM 811 O O . GLU A 1 100 ? -4.233 -3.487 2.510 1.00 96.38 100 GLU A O 1
ATOM 816 N N . ILE A 1 101 ? -4.638 -2.622 4.538 1.00 97.25 101 ILE A N 1
ATOM 817 C CA . ILE A 1 101 ? -5.660 -1.679 4.071 1.00 97.25 101 ILE A CA 1
ATOM 818 C C . ILE A 1 101 ? -5.115 -0.729 2.997 1.00 97.25 101 ILE A C 1
ATOM 820 O O . ILE A 1 101 ? -5.820 -0.452 2.029 1.00 97.25 101 ILE A O 1
ATOM 824 N N . ILE A 1 102 ? -3.879 -0.241 3.145 1.00 97.62 102 ILE A N 1
ATOM 825 C CA . ILE A 1 102 ? -3.232 0.633 2.157 1.00 97.62 102 ILE A CA 1
ATOM 826 C C . ILE A 1 102 ? -3.199 -0.039 0.777 1.00 97.62 102 ILE A C 1
ATOM 828 O O . ILE A 1 102 ? -3.614 0.577 -0.204 1.00 97.62 102 ILE A O 1
ATOM 832 N N . ILE A 1 103 ? -2.774 -1.304 0.704 1.00 94.88 103 ILE A N 1
ATOM 833 C CA . ILE A 1 103 ? -2.689 -2.033 -0.570 1.00 94.88 103 ILE A CA 1
ATOM 834 C C . ILE A 1 103 ? -4.089 -2.350 -1.111 1.00 94.88 103 ILE A C 1
ATOM 836 O O . ILE A 1 103 ? -4.351 -2.161 -2.296 1.00 94.88 103 ILE A O 1
ATOM 840 N N . LEU A 1 104 ? -5.031 -2.750 -0.248 1.00 94.94 104 LEU A N 1
ATOM 841 C CA . LEU A 1 104 ? -6.418 -3.001 -0.662 1.00 94.94 104 LEU A CA 1
ATOM 842 C C . LEU A 1 104 ? -7.073 -1.760 -1.283 1.00 94.94 104 LEU A C 1
ATOM 844 O O . LEU A 1 104 ? -7.785 -1.862 -2.280 1.00 94.94 104 LEU A O 1
ATOM 848 N N . LEU A 1 105 ? -6.826 -0.579 -0.710 1.00 95.00 105 LEU A N 1
ATOM 849 C CA . LEU A 1 105 ? -7.314 0.681 -1.264 1.00 95.00 105 LEU A CA 1
ATOM 850 C C . LEU A 1 105 ? -6.665 0.986 -2.617 1.00 95.00 105 LEU A C 1
ATOM 852 O O . LEU A 1 105 ? -7.382 1.414 -3.522 1.00 95.00 105 LEU A O 1
ATOM 856 N N . ALA A 1 106 ? -5.357 0.743 -2.758 1.00 91.69 106 ALA A N 1
ATOM 857 C CA . ALA A 1 106 ? -4.632 0.963 -4.007 1.00 91.69 106 ALA A CA 1
ATOM 858 C C . ALA A 1 106 ? -5.235 0.157 -5.161 1.00 91.69 106 ALA A C 1
ATOM 860 O O . ALA A 1 106 ? -5.602 0.717 -6.191 1.00 91.69 106 ALA A O 1
ATOM 861 N N . HIS A 1 107 ? -5.434 -1.141 -4.943 1.00 89.38 107 HIS A N 1
ATOM 862 C CA . HIS A 1 107 ? -5.946 -2.067 -5.956 1.00 89.38 107 HIS A CA 1
ATOM 863 C C . HIS A 1 107 ? -7.427 -1.889 -6.272 1.00 89.38 107 HIS A C 1
ATOM 865 O O . HIS A 1 107 ? -7.863 -2.203 -7.373 1.00 89.38 107 HIS A O 1
ATOM 871 N N . HIS A 1 108 ? -8.213 -1.332 -5.348 1.00 89.06 108 HIS A N 1
ATOM 872 C CA . HIS A 1 108 ? -9.600 -0.983 -5.651 1.00 89.06 108 HIS A CA 1
ATOM 873 C C . HIS A 1 108 ? -9.711 0.156 -6.687 1.00 89.06 108 HIS A C 1
ATOM 875 O O . HIS A 1 108 ? -10.766 0.319 -7.294 1.00 89.06 108 HIS A O 1
ATOM 881 N N . GLY A 1 109 ? -8.658 0.963 -6.891 1.00 85.19 109 GLY A N 1
ATOM 882 C CA . GLY A 1 109 ? -8.550 1.843 -8.063 1.00 85.19 109 GLY A CA 1
ATOM 883 C C . GLY A 1 109 ? -9.651 2.900 -8.210 1.00 85.19 109 GLY A C 1
ATOM 884 O O . GLY A 1 109 ? -9.951 3.333 -9.317 1.00 85.19 109 GLY A O 1
ATOM 885 N N . SER A 1 110 ? -10.286 3.323 -7.113 1.00 89.06 110 SER A N 1
ATOM 886 C CA . SER A 1 110 ? -11.415 4.265 -7.141 1.00 89.06 110 SER A CA 1
ATOM 887 C C . SER A 1 110 ? -11.023 5.673 -6.687 1.00 89.06 110 SER A C 1
ATOM 889 O O . SER A 1 110 ? -10.085 5.843 -5.909 1.00 89.06 110 SER A O 1
ATOM 891 N N . ILE A 1 111 ? -11.789 6.693 -7.100 1.00 90.75 111 ILE A N 1
ATOM 892 C CA . ILE A 1 111 ? -11.602 8.078 -6.616 1.00 90.75 111 ILE A CA 1
ATOM 893 C C . ILE A 1 111 ? -11.693 8.135 -5.083 1.00 90.75 111 ILE A C 1
ATOM 895 O O . ILE A 1 111 ? -10.874 8.788 -4.445 1.00 90.75 111 ILE A O 1
ATOM 899 N N . GLU A 1 112 ? -12.641 7.405 -4.490 1.00 92.56 112 GLU A N 1
ATOM 900 C CA . GLU A 1 112 ? -12.812 7.334 -3.034 1.00 92.56 112 GLU A CA 1
ATOM 901 C C . GLU A 1 112 ? -11.575 6.723 -2.351 1.00 92.56 112 GLU A C 1
ATOM 903 O O . GLU A 1 112 ? -11.070 7.276 -1.375 1.00 92.56 112 GLU A O 1
ATOM 908 N N . SER A 1 113 ? -11.029 5.632 -2.901 1.00 94.62 113 SER A N 1
ATOM 909 C CA . SER A 1 113 ? -9.782 5.024 -2.413 1.00 94.62 113 SER A CA 1
ATOM 910 C C . SER A 1 113 ? -8.609 6.003 -2.467 1.00 94.62 113 SER A C 1
ATOM 912 O O . SER A 1 113 ? -7.854 6.121 -1.501 1.00 94.62 113 SER A O 1
ATOM 914 N N . LEU A 1 114 ? -8.473 6.725 -3.582 1.00 93.88 114 LEU A N 1
ATOM 915 C CA . LEU A 1 114 ? -7.408 7.700 -3.783 1.00 93.88 114 LEU A CA 1
ATOM 916 C C . LEU A 1 114 ? -7.492 8.844 -2.764 1.00 93.88 114 LEU A C 1
ATOM 918 O O . LEU A 1 114 ? -6.478 9.208 -2.171 1.00 93.88 114 LEU A O 1
ATOM 922 N N . GLU A 1 115 ? -8.690 9.379 -2.518 1.00 95.62 115 GLU A N 1
ATOM 923 C CA . GLU A 1 115 ? -8.919 10.419 -1.507 1.00 95.62 115 GLU A CA 1
ATOM 924 C C . GLU A 1 115 ? -8.569 9.926 -0.095 1.00 95.62 115 GLU A C 1
ATOM 926 O O . GLU A 1 115 ? -7.923 10.642 0.673 1.00 95.62 115 GLU A O 1
ATOM 931 N N . ILE A 1 116 ? -8.946 8.691 0.255 1.00 97.38 116 ILE A N 1
ATOM 932 C CA . ILE A 1 116 ? -8.606 8.085 1.552 1.00 97.38 116 ILE A CA 1
ATOM 933 C C . ILE A 1 116 ? -7.088 7.961 1.712 1.00 97.38 116 ILE A C 1
ATOM 935 O O . ILE A 1 116 ? -6.553 8.350 2.752 1.00 97.38 116 ILE A O 1
ATOM 939 N N . LEU A 1 117 ? -6.389 7.454 0.694 1.00 96.94 117 LEU A N 1
ATOM 940 C CA . LEU A 1 117 ? -4.934 7.301 0.719 1.00 96.94 117 LEU A CA 1
ATOM 941 C C . LEU A 1 117 ? -4.223 8.657 0.838 1.00 96.94 117 LEU A C 1
ATOM 943 O O . LEU A 1 117 ? -3.318 8.805 1.657 1.00 96.94 117 LEU A O 1
ATOM 947 N N . GLN A 1 118 ? -4.666 9.673 0.094 1.00 95.56 118 GLN A N 1
ATOM 948 C CA . GLN A 1 118 ? -4.129 11.035 0.196 1.00 95.56 118 GLN A CA 1
ATOM 949 C C . GLN A 1 118 ? -4.334 11.628 1.594 1.00 95.56 118 GLN A C 1
ATOM 951 O O . GLN A 1 118 ? -3.392 12.151 2.186 1.00 95.56 118 GLN A O 1
ATOM 956 N N . ASN A 1 119 ? -5.535 11.489 2.161 1.00 96.88 119 ASN A N 1
ATOM 957 C CA . ASN A 1 119 ? -5.813 11.934 3.526 1.00 96.88 119 ASN A CA 1
ATOM 958 C C . ASN A 1 119 ? -4.932 11.205 4.545 1.00 96.88 119 ASN A C 1
ATOM 960 O O . ASN A 1 119 ? -4.426 11.821 5.484 1.00 96.88 119 ASN A O 1
ATOM 964 N N . TYR A 1 120 ? -4.728 9.900 4.358 1.00 97.81 120 TYR A N 1
ATOM 965 C CA . TYR A 1 120 ? -3.902 9.113 5.258 1.00 97.81 120 TYR A CA 1
ATOM 966 C C . TYR A 1 120 ? -2.420 9.513 5.194 1.00 97.81 120 TYR A C 1
ATOM 968 O O . TYR A 1 120 ? -1.775 9.629 6.236 1.00 97.81 120 TYR A O 1
ATOM 976 N N . PHE A 1 121 ? -1.891 9.801 4.003 1.00 94.25 121 PHE A N 1
ATOM 977 C CA . PHE A 1 121 ? -0.505 10.237 3.805 1.00 94.25 121 PHE A CA 1
ATOM 978 C C . PHE A 1 121 ? -0.146 11.495 4.615 1.00 94.25 121 PHE A C 1
ATOM 980 O O . PHE A 1 121 ? 0.964 11.606 5.151 1.00 94.25 121 PHE A O 1
ATOM 987 N N . GLU A 1 122 ? -1.095 12.425 4.748 1.00 93.50 122 GLU A N 1
ATOM 988 C CA . GLU A 1 122 ? -0.917 13.660 5.518 1.00 93.50 122 GLU A CA 1
ATOM 989 C C . GLU A 1 122 ? -0.865 13.418 7.034 1.00 93.50 122 GLU A C 1
ATOM 991 O O . GLU A 1 122 ? -0.152 14.126 7.749 1.00 93.50 122 GLU A O 1
ATOM 996 N N . ILE A 1 123 ? -1.581 12.406 7.539 1.00 94.00 123 ILE A N 1
ATOM 997 C CA . ILE A 1 123 ? -1.695 12.133 8.983 1.00 94.00 123 ILE A CA 1
ATOM 998 C C . ILE A 1 123 ? -0.799 10.988 9.476 1.00 94.00 123 ILE A C 1
ATOM 1000 O O . ILE A 1 123 ? -0.608 10.842 10.688 1.00 94.00 123 ILE A O 1
ATOM 1004 N N . ALA A 1 124 ? -0.250 10.172 8.572 1.00 92.00 124 ALA A N 1
ATOM 1005 C CA . ALA A 1 124 ? 0.590 9.029 8.906 1.00 92.00 124 ALA A CA 1
ATOM 1006 C C . ALA A 1 124 ? 1.842 9.461 9.691 1.00 92.00 124 ALA A C 1
ATOM 1008 O O . ALA A 1 124 ? 2.673 10.235 9.215 1.00 92.00 124 ALA A O 1
ATOM 1009 N N . GLN A 1 125 ? 1.975 8.936 10.911 1.00 87.94 125 GLN A N 1
ATOM 1010 C CA . GLN A 1 125 ? 3.089 9.238 11.819 1.00 87.94 125 GLN A CA 1
ATOM 1011 C C . GLN A 1 125 ? 4.316 8.358 11.545 1.00 87.94 125 GLN A C 1
ATOM 1013 O O . GLN A 1 125 ? 5.449 8.816 11.667 1.00 87.94 125 GLN A O 1
ATOM 1018 N N . ALA A 1 126 ? 4.095 7.084 11.204 1.00 90.94 126 ALA A N 1
ATOM 1019 C CA . ALA A 1 126 ? 5.170 6.140 10.927 1.00 90.94 126 ALA A CA 1
ATOM 1020 C C . ALA A 1 126 ? 5.710 6.353 9.508 1.00 90.94 126 ALA A C 1
ATOM 1022 O O . ALA A 1 126 ? 4.943 6.318 8.545 1.00 90.94 126 ALA A O 1
ATOM 1023 N N . GLU A 1 127 ? 7.027 6.531 9.387 1.00 88.06 127 GLU A N 1
ATOM 1024 C CA . GLU A 1 127 ? 7.709 6.763 8.106 1.00 88.06 127 GLU A CA 1
ATOM 1025 C C . GLU A 1 127 ? 7.429 5.645 7.096 1.00 88.06 127 GLU A C 1
ATOM 1027 O O . GLU A 1 127 ? 7.084 5.926 5.952 1.00 88.06 127 GLU A O 1
ATOM 1032 N N . GLU A 1 128 ? 7.469 4.388 7.545 1.00 91.44 128 GLU A N 1
ATOM 1033 C CA . GLU A 1 128 ? 7.143 3.221 6.722 1.00 91.44 128 GLU A CA 1
ATOM 1034 C C . GLU A 1 128 ? 5.721 3.302 6.150 1.00 91.44 128 GLU A C 1
ATOM 1036 O O . GLU A 1 128 ? 5.530 3.158 4.947 1.00 91.44 128 GLU A O 1
ATOM 1041 N N . LEU A 1 129 ? 4.716 3.596 6.982 1.00 94.69 129 LEU A N 1
ATOM 1042 C CA . LEU A 1 129 ? 3.328 3.704 6.522 1.00 94.69 129 LEU A CA 1
ATOM 1043 C C . LEU A 1 129 ? 3.134 4.880 5.574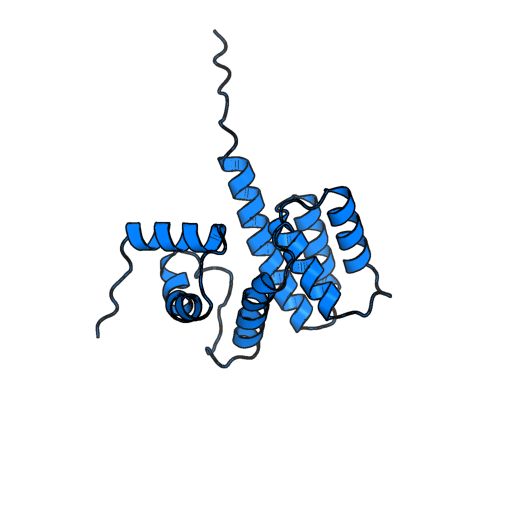 1.00 94.69 129 LEU A C 1
ATOM 1045 O O . LEU A 1 129 ? 2.399 4.766 4.597 1.00 94.69 129 LEU A O 1
ATOM 1049 N N . LYS A 1 130 ? 3.808 6.001 5.836 1.00 90.75 130 LYS A N 1
ATOM 1050 C CA . LYS A 1 130 ? 3.779 7.159 4.947 1.00 90.75 130 LYS A CA 1
ATOM 1051 C C . LYS A 1 130 ? 4.359 6.811 3.577 1.00 90.75 130 LYS A C 1
ATOM 1053 O O . LYS A 1 130 ? 3.771 7.155 2.556 1.00 90.75 130 LYS A O 1
ATOM 1058 N N . PHE A 1 131 ? 5.465 6.077 3.558 1.00 87.81 131 PHE A N 1
ATOM 1059 C CA . PHE A 1 131 ? 6.099 5.607 2.336 1.00 87.81 131 PHE A CA 1
ATOM 1060 C C . PHE A 1 131 ? 5.235 4.592 1.575 1.00 87.81 131 PHE A C 1
ATOM 1062 O O . PHE A 1 131 ? 5.033 4.735 0.377 1.00 87.81 131 PHE A O 1
ATOM 1069 N N . TRP A 1 132 ? 4.641 3.620 2.266 1.00 94.38 132 TRP A N 1
ATOM 1070 C CA . TRP A 1 132 ? 3.705 2.671 1.654 1.00 94.38 132 TRP A CA 1
ATOM 1071 C C . TRP A 1 132 ? 2.484 3.371 1.063 1.00 94.38 132 TRP A C 1
ATOM 1073 O O . TRP A 1 132 ? 2.043 3.041 -0.031 1.00 94.38 132 TRP A O 1
ATOM 1083 N N . THR A 1 133 ? 1.960 4.377 1.763 1.00 94.44 133 THR A N 1
ATOM 1084 C CA . THR A 1 133 ? 0.820 5.164 1.281 1.00 94.44 133 THR A CA 1
ATOM 1085 C C . THR A 1 133 ? 1.184 5.964 0.034 1.00 94.44 133 THR A C 1
ATOM 1087 O O . THR A 1 133 ? 0.381 6.044 -0.888 1.00 94.44 133 THR A O 1
ATOM 1090 N N . PHE A 1 134 ? 2.397 6.521 -0.029 1.00 88.81 134 PHE A N 1
ATOM 1091 C CA . PHE A 1 134 ? 2.900 7.192 -1.230 1.00 88.81 134 PHE A CA 1
ATOM 1092 C C . PHE A 1 134 ? 2.860 6.270 -2.458 1.00 88.81 134 PHE A C 1
ATOM 1094 O O . PHE A 1 134 ? 2.381 6.678 -3.512 1.00 88.81 134 PHE A O 1
ATOM 1101 N N . LEU A 1 135 ? 3.263 5.009 -2.299 1.00 85.25 135 LEU A N 1
ATOM 1102 C CA . LEU A 1 135 ? 3.239 4.017 -3.378 1.00 85.25 135 LEU A CA 1
ATOM 1103 C C . LEU A 1 135 ? 1.839 3.599 -3.779 1.00 85.25 135 LEU A C 1
ATOM 1105 O O . LEU A 1 135 ? 1.507 3.592 -4.962 1.00 85.25 135 LEU A O 1
ATOM 1109 N N . ALA A 1 136 ? 1.010 3.324 -2.780 1.00 92.44 136 ALA A N 1
ATOM 1110 C CA . ALA A 1 136 ? -0.388 2.996 -2.974 1.00 92.44 136 ALA A CA 1
ATOM 1111 C C . ALA A 1 136 ? -1.151 4.098 -3.714 1.00 92.44 136 ALA A C 1
ATOM 1113 O O . ALA A 1 136 ? -2.042 3.798 -4.499 1.00 92.44 136 ALA A O 1
ATOM 1114 N N . ILE A 1 137 ? -0.810 5.374 -3.502 1.00 87.25 137 ILE A N 1
ATOM 1115 C CA . ILE A 1 137 ? -1.415 6.494 -4.235 1.00 87.25 137 ILE A CA 1
ATOM 1116 C C . ILE A 1 137 ? -1.114 6.394 -5.732 1.00 87.25 137 ILE A C 1
ATOM 1118 O O . ILE A 1 137 ? -2.021 6.585 -6.542 1.00 87.25 137 ILE A O 1
ATOM 1122 N N . ASP A 1 138 ? 0.134 6.128 -6.111 1.00 83.38 138 ASP A N 1
ATOM 1123 C CA . ASP A 1 138 ? 0.518 6.042 -7.522 1.00 83.38 138 ASP A CA 1
ATOM 1124 C C . ASP A 1 138 ? -0.057 4.790 -8.192 1.00 83.38 138 ASP A C 1
ATOM 1126 O O . ASP A 1 138 ? -0.583 4.875 -9.302 1.00 83.38 138 ASP A O 1
ATOM 1130 N N . GLU A 1 139 ? -0.071 3.662 -7.484 1.00 85.31 139 GLU A N 1
ATOM 1131 C CA . GLU A 1 139 ? -0.737 2.437 -7.929 1.00 85.31 139 GLU A CA 1
ATOM 1132 C C . GLU A 1 139 ? -2.258 2.636 -8.090 1.00 85.31 139 GLU A C 1
ATOM 1134 O O . GLU A 1 139 ? -2.824 2.297 -9.129 1.00 85.31 139 GLU A O 1
ATOM 1139 N N . CYS A 1 140 ? -2.916 3.303 -7.136 1.00 86.75 140 CYS A N 1
ATOM 1140 C CA . CYS A 1 140 ? -4.344 3.623 -7.214 1.00 86.75 140 CYS A CA 1
ATOM 1141 C C . CYS A 1 140 ? -4.690 4.487 -8.431 1.00 86.75 140 CYS A C 1
ATOM 1143 O O . CYS A 1 140 ? -5.730 4.278 -9.060 1.00 86.75 140 CYS A O 1
ATOM 1145 N N . LYS A 1 141 ? -3.847 5.475 -8.766 1.00 83.38 141 LYS A N 1
ATOM 1146 C CA . LYS A 1 141 ? -4.042 6.303 -9.967 1.00 83.38 141 LYS A CA 1
ATOM 1147 C C . LYS A 1 141 ? -3.923 5.462 -11.232 1.00 83.38 141 LYS A C 1
ATOM 1149 O O . LYS A 1 141 ? -4.747 5.622 -12.125 1.00 83.38 141 LYS A O 1
ATOM 1154 N N . ALA A 1 142 ? -2.937 4.567 -11.294 1.00 78.69 142 ALA A N 1
ATOM 1155 C CA . ALA A 1 142 ? -2.740 3.699 -12.449 1.00 78.69 142 ALA A CA 1
ATOM 1156 C C . ALA A 1 142 ? -3.971 2.811 -12.706 1.00 78.69 142 ALA A C 1
ATOM 1158 O O . ALA A 1 142 ? -4.431 2.732 -13.845 1.00 78.69 142 ALA A O 1
ATOM 1159 N N . PHE A 1 143 ? -4.554 2.224 -11.654 1.00 79.19 143 PHE A N 1
ATOM 1160 C CA . PHE A 1 143 ? -5.790 1.441 -11.768 1.00 79.19 143 PHE A CA 1
ATOM 1161 C C . PHE A 1 143 ? -7.009 2.291 -12.155 1.00 79.19 143 PHE A C 1
ATOM 1163 O O . PHE A 1 143 ? -7.811 1.895 -13.003 1.00 79.19 143 PHE A O 1
ATOM 1170 N N . LEU A 1 144 ? -7.129 3.498 -11.595 1.00 79.62 144 LEU A N 1
ATOM 1171 C CA . LEU A 1 144 ? -8.202 4.424 -11.959 1.00 79.62 144 LEU A CA 1
ATOM 1172 C C . LEU A 1 144 ? -8.130 4.824 -13.445 1.00 79.62 144 LEU A C 1
ATOM 1174 O O . LEU A 1 144 ? -9.158 4.959 -14.109 1.00 79.62 144 LEU A O 1
ATOM 1178 N N . GLU A 1 145 ? -6.922 5.019 -13.978 1.00 72.75 145 GLU A N 1
ATOM 1179 C CA . GLU A 1 145 ? -6.695 5.359 -15.384 1.00 72.75 145 GLU A CA 1
ATOM 1180 C C . GLU A 1 145 ? -6.997 4.184 -16.329 1.00 72.75 145 GLU A C 1
ATOM 1182 O O . GLU A 1 145 ? -7.594 4.405 -17.389 1.00 72.75 145 GLU A O 1
ATOM 1187 N N . SER A 1 146 ? -6.668 2.940 -15.954 1.00 61.78 146 SER A N 1
ATOM 1188 C CA . SER A 1 146 ? -7.015 1.756 -16.758 1.00 61.78 146 SER A CA 1
ATOM 1189 C C . SER A 1 146 ? -8.526 1.540 -16.862 1.00 61.78 146 SER A C 1
ATOM 1191 O O . SER A 1 146 ? -9.030 1.279 -17.955 1.00 61.78 146 SER A O 1
ATOM 1193 N N . ASP A 1 147 ? -9.268 1.772 -15.776 1.00 57.81 147 ASP A N 1
ATOM 1194 C CA . ASP A 1 147 ? -10.736 1.682 -15.747 1.00 57.81 147 ASP A CA 1
ATOM 1195 C C . ASP A 1 147 ? -11.421 2.684 -16.693 1.00 57.81 147 ASP A C 1
ATOM 1197 O O . ASP A 1 147 ? -12.519 2.443 -17.211 1.00 57.81 147 ASP A O 1
ATOM 1201 N N . ILE A 1 148 ? -10.784 3.835 -16.924 1.00 54.56 148 ILE A N 1
ATOM 1202 C CA . ILE A 1 148 ? -11.269 4.865 -17.849 1.00 54.56 148 ILE A CA 1
ATOM 1203 C C . ILE A 1 148 ? -10.992 4.460 -19.302 1.00 54.56 148 ILE A C 1
ATOM 1205 O O . ILE A 1 148 ? -11.829 4.715 -20.171 1.00 54.56 148 ILE A O 1
ATOM 1209 N N . ILE A 1 149 ? -9.850 3.820 -19.571 1.00 49.84 149 ILE A N 1
ATOM 1210 C CA . ILE A 1 149 ? -9.435 3.402 -20.919 1.00 49.84 149 ILE A CA 1
ATOM 1211 C C . ILE A 1 149 ? -10.225 2.173 -21.403 1.00 49.84 149 ILE A C 1
ATOM 1213 O O . ILE A 1 149 ? -10.555 2.090 -22.587 1.00 49.84 149 ILE A O 1
ATOM 1217 N N . GLU A 1 150 ? -10.585 1.245 -20.513 1.00 48.44 150 GLU A N 1
ATOM 1218 C CA . GLU A 1 150 ? -11.320 0.022 -20.878 1.00 48.44 150 GLU A CA 1
ATOM 1219 C C . GLU A 1 150 ? -12.822 0.227 -21.121 1.00 48.44 150 GLU A C 1
ATOM 1221 O O . GLU A 1 150 ? -13.499 -0.662 -21.648 1.00 48.44 150 GLU A O 1
ATOM 1226 N N . ARG A 1 151 ? -13.373 1.409 -20.819 1.00 38.59 151 ARG A N 1
ATOM 1227 C CA . ARG A 1 151 ? -14.733 1.761 -21.244 1.00 38.59 151 ARG A CA 1
ATOM 1228 C C . ARG A 1 151 ? -14.693 2.186 -22.713 1.00 38.59 151 ARG A C 1
ATOM 1230 O O . ARG A 1 151 ? -14.193 3.274 -23.003 1.00 38.59 151 ARG A O 1
ATOM 1237 N N . PRO A 1 152 ? -15.246 1.405 -23.665 1.00 42.00 152 PRO A N 1
ATOM 1238 C CA . PRO A 1 152 ? -15.344 1.873 -25.036 1.00 42.00 152 PRO A CA 1
ATOM 1239 C C . PRO A 1 152 ? -16.162 3.161 -25.041 1.00 42.00 152 PRO A C 1
ATOM 1241 O O . PRO A 1 152 ? -17.315 3.183 -24.605 1.00 42.00 152 PRO A O 1
ATOM 1244 N N . VAL A 1 153 ? -15.564 4.239 -25.548 1.00 49.62 153 VAL A N 1
ATOM 1245 C CA . VAL A 1 153 ? -16.294 5.453 -25.899 1.00 49.62 153 VAL A CA 1
ATOM 1246 C C . VAL A 1 153 ? -17.296 5.039 -26.970 1.00 49.62 153 VAL A C 1
ATOM 1248 O O . VAL A 1 153 ? -16.966 4.962 -28.153 1.00 49.62 153 VAL A O 1
ATOM 1251 N N . THR A 1 154 ? -18.533 4.741 -26.573 1.00 48.22 154 THR A N 1
ATOM 1252 C CA . THR A 1 154 ? -19.659 4.758 -27.499 1.00 48.22 154 THR A CA 1
ATOM 1253 C C . THR A 1 154 ? -19.783 6.196 -27.965 1.00 48.22 154 THR A C 1
ATOM 1255 O O . THR A 1 154 ? -20.456 7.011 -27.336 1.00 48.22 154 THR A O 1
ATOM 1258 N N . MET A 1 155 ? -19.077 6.526 -29.048 1.00 44.50 155 MET A N 1
ATOM 1259 C CA . MET A 1 155 ? -19.395 7.695 -29.843 1.00 44.50 155 MET A CA 1
ATOM 1260 C C . MET A 1 155 ? -20.825 7.489 -30.321 1.00 44.50 155 MET A C 1
ATOM 1262 O O . MET A 1 155 ? -21.094 6.694 -31.223 1.00 44.50 155 MET A O 1
ATOM 1266 N N . ILE A 1 156 ? -21.746 8.173 -29.651 1.00 49.78 156 ILE A N 1
ATOM 1267 C CA . ILE A 1 156 ? -23.099 8.375 -30.130 1.00 49.78 156 ILE A CA 1
ATOM 1268 C C . ILE A 1 156 ? -22.925 9.149 -31.437 1.00 49.78 156 ILE A C 1
ATOM 1270 O O . ILE A 1 156 ? -22.627 10.341 -31.441 1.00 49.78 156 ILE A O 1
ATOM 1274 N N . THR A 1 157 ? -23.002 8.436 -32.554 1.00 49.44 157 THR A N 1
ATOM 1275 C CA . THR A 1 157 ? -23.195 9.049 -33.862 1.00 49.44 157 THR A CA 1
ATOM 1276 C C . THR A 1 157 ? -24.656 9.463 -33.901 1.00 49.44 157 THR A C 1
ATOM 1278 O O . THR A 1 157 ? -25.534 8.654 -34.189 1.00 49.44 157 THR A O 1
ATOM 1281 N N . GLU A 1 158 ? -24.933 10.708 -33.517 1.00 46.47 158 GLU A N 1
ATOM 1282 C CA . GLU A 1 158 ? -26.196 11.332 -33.894 1.00 46.47 158 GLU A CA 1
ATOM 1283 C C . GLU A 1 158 ? -26.142 11.679 -35.389 1.00 46.47 158 GLU A C 1
ATOM 1285 O O . GLU A 1 158 ? -25.130 12.165 -35.902 1.00 46.47 158 GLU A O 1
ATOM 1290 N N . LEU A 1 159 ? -27.231 11.290 -36.053 1.00 45.16 159 LEU A N 1
ATOM 1291 C CA . LEU A 1 159 ? -27.520 11.306 -37.487 1.00 45.16 159 LEU A CA 1
ATOM 1292 C C . LEU A 1 159 ? -27.617 12.714 -38.086 1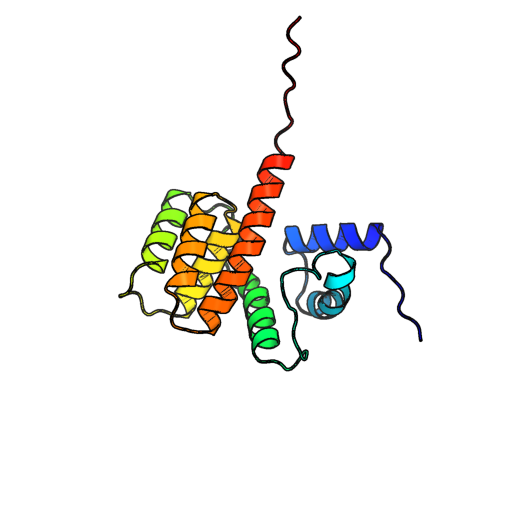.00 45.16 159 LEU A C 1
ATOM 1294 O O . LEU A 1 159 ? -28.126 13.620 -37.389 1.00 45.16 159 LEU A O 1
#

pLDDT: mean 76.58, std 17.81, range [35.16, 97.81]

Secondary structure (DSSP, 8-state):
----PPPHHHHHHHHHHHHTT---HHHHHHHGGGGGGGTTTTTS---S-TTSHHHHHHHHHHHHGGGS-TTGGG--HHHHHHHHHHHH-TT---HHHHHHHHHHHHHH--HHHHHHHHHHHHH--SHHHHHHHHHHHHHHHHHHHHHHHSS--------

Foldseek 3Di:
DDDDQDDPVRLVVVVVCVLVVVDDPVVVVVCVVNCVSNVNVPQQDPDPDCPDPLVVLVNVLSVCVVVDDPCLLVDDPVVLVVLLVLLPDPPNDDPSSNSVNLQSLLSVLDPVSLVSLVNSLVVPPDPSSNSSSSNSNVSSPVSVVVVVVPPPPPPPPDD

Radius of gyration: 17.48 Å; chains: 1; bounding box: 57×29×55 Å

Sequence (159 aa):
MYQTSLSEADKEEIKRKLQNSEFSSEEFEEIIPLLPELGLSGQIFGFDSPDSPQAQMATDYIKYHSKLPADYEKLPVEEIKEKGRLLLDPLFNDLENRKEIIILLAHHGSIESLEILQNYFEIAQAEELKFWTFLAIDECKAFLESDIIERPVTMITEL